Protein AF-A0A1G9YXM6-F1 (afdb_monomer_lite)

Radius of gyration: 23.38 Å; chains: 1; bounding box: 56×48×52 Å

Secondary structure (DSSP, 8-state):
--HHHHHHHHHHHHHHHHHHHHHTT-SS-HHHHHHHHHHHHHHHHHHHHHHHHHHHHHT-SS----HHHHHHHHT--HHHHHHS--HHHHHHHHHHHTPPPSS--S-----S--TT--HHHHHHHHHHHHH---HHHHHHHHHHHTTTTS-------

Structure (mmCIF, N/CA/C/O backbone):
data_AF-A0A1G9YXM6-F1
#
_entry.id   AF-A0A1G9YXM6-F1
#
loop_
_atom_site.group_PDB
_atom_site.id
_atom_site.type_symbol
_atom_site.label_atom_id
_atom_site.label_alt_id
_atom_site.label_comp_id
_atom_site.label_asym_id
_atom_site.label_entity_id
_atom_site.label_seq_id
_atom_site.pdbx_PDB_ins_code
_atom_site.Cartn_x
_atom_site.Cartn_y
_atom_site.Cartn_z
_atom_site.occupancy
_atom_site.B_iso_or_equiv
_atom_site.auth_seq_id
_atom_site.auth_comp_id
_atom_site.auth_asym_id
_atom_site.auth_atom_id
_atom_site.pdbx_PDB_model_num
ATOM 1 N N . PHE A 1 1 ? 24.666 -5.997 8.235 1.00 55.09 1 PHE A N 1
ATOM 2 C CA . PHE A 1 1 ? 24.843 -5.030 7.138 1.00 55.09 1 PHE A CA 1
ATOM 3 C C . PHE A 1 1 ? 25.434 -5.629 5.854 1.00 55.09 1 PHE A C 1
ATOM 5 O O . PHE A 1 1 ? 25.320 -4.958 4.847 1.00 55.09 1 PHE A O 1
ATOM 12 N N . SER A 1 2 ? 25.992 -6.856 5.827 1.00 68.38 2 SER A N 1
ATOM 13 C CA . SER A 1 2 ? 26.600 -7.418 4.594 1.00 68.38 2 SER A CA 1
ATOM 14 C C . SER A 1 2 ? 25.589 -8.061 3.629 1.00 68.38 2 SER A C 1
ATOM 16 O O . SER A 1 2 ? 25.493 -7.661 2.484 1.00 68.38 2 SER A O 1
ATOM 18 N N . VAL A 1 3 ? 24.744 -8.979 4.109 1.00 71.56 3 VAL A N 1
ATOM 19 C CA . VAL A 1 3 ? 23.927 -9.848 3.231 1.00 71.56 3 VAL A CA 1
ATOM 20 C C . VAL A 1 3 ? 22.875 -9.096 2.403 1.00 71.56 3 VAL A C 1
ATOM 22 O O . VAL A 1 3 ? 22.605 -9.453 1.265 1.00 71.56 3 VAL A O 1
ATOM 25 N N . GLU A 1 4 ? 22.267 -8.053 2.963 1.00 70.88 4 GLU A N 1
ATOM 26 C CA . GLU A 1 4 ? 21.209 -7.284 2.289 1.00 70.88 4 GLU A CA 1
ATOM 27 C C . GLU A 1 4 ? 21.760 -6.414 1.151 1.00 70.88 4 GLU A C 1
ATOM 29 O O . GLU A 1 4 ? 21.106 -6.245 0.125 1.00 70.88 4 GLU A O 1
ATOM 34 N N . LEU A 1 5 ? 22.984 -5.904 1.324 1.00 71.88 5 LEU A N 1
ATOM 35 C CA . LEU A 1 5 ? 23.688 -5.147 0.298 1.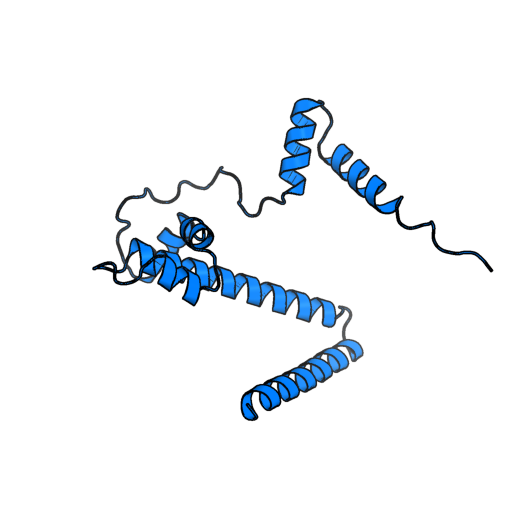00 71.88 5 LEU A CA 1
ATOM 36 C C . LEU A 1 5 ? 24.150 -6.075 -0.831 1.00 71.88 5 LEU A C 1
ATOM 38 O O . LEU A 1 5 ? 23.959 -5.742 -1.995 1.00 71.88 5 LEU A O 1
ATOM 42 N N . ASP A 1 6 ? 24.662 -7.257 -0.485 1.00 74.75 6 ASP A N 1
ATOM 43 C CA . ASP A 1 6 ? 25.098 -8.265 -1.457 1.00 74.75 6 ASP A CA 1
ATOM 44 C C . ASP A 1 6 ? 23.913 -8.751 -2.323 1.00 74.75 6 ASP A C 1
ATOM 46 O O . ASP A 1 6 ? 24.008 -8.794 -3.546 1.00 74.75 6 ASP A O 1
ATOM 50 N N . ILE A 1 7 ? 22.737 -8.993 -1.721 1.00 77.81 7 ILE A N 1
ATOM 51 C CA . ILE A 1 7 ? 21.510 -9.348 -2.462 1.00 77.81 7 ILE A CA 1
ATOM 52 C C . ILE A 1 7 ? 21.062 -8.218 -3.399 1.00 77.81 7 ILE A C 1
ATOM 54 O O . ILE A 1 7 ? 20.611 -8.488 -4.514 1.00 77.81 7 ILE A O 1
ATOM 58 N N . ALA A 1 8 ? 21.152 -6.963 -2.951 1.00 77.00 8 ALA A N 1
ATOM 59 C CA . ALA A 1 8 ? 20.760 -5.810 -3.756 1.00 77.00 8 ALA A CA 1
ATOM 60 C C . ALA A 1 8 ? 21.697 -5.605 -4.956 1.00 77.00 8 ALA A C 1
ATOM 62 O O . ALA A 1 8 ? 21.222 -5.319 -6.054 1.00 77.00 8 ALA A O 1
ATOM 63 N N . ILE A 1 9 ? 23.003 -5.806 -4.761 1.00 80.88 9 ILE A N 1
ATOM 64 C CA . ILE A 1 9 ? 24.007 -5.736 -5.828 1.00 80.88 9 ILE A CA 1
ATOM 65 C C . ILE A 1 9 ? 23.770 -6.856 -6.846 1.00 80.88 9 ILE A C 1
ATOM 67 O O . ILE A 1 9 ? 23.640 -6.574 -8.036 1.00 80.88 9 ILE A O 1
ATOM 71 N N . ASP A 1 10 ? 23.590 -8.097 -6.390 1.00 80.81 10 ASP A N 1
ATOM 72 C CA . ASP A 1 10 ? 23.317 -9.227 -7.284 1.00 80.81 10 ASP A CA 1
ATOM 73 C C . ASP A 1 10 ? 22.008 -9.042 -8.071 1.00 80.81 10 ASP A C 1
ATOM 75 O O . ASP A 1 10 ? 21.887 -9.450 -9.228 1.00 80.81 10 ASP A O 1
ATOM 79 N N . ALA A 1 11 ? 20.986 -8.450 -7.445 1.00 80.06 11 ALA A N 1
ATOM 80 C CA . ALA A 1 11 ? 19.733 -8.117 -8.116 1.00 80.06 11 ALA A CA 1
ATOM 81 C C . ALA A 1 11 ? 19.931 -7.042 -9.191 1.00 80.06 11 ALA A C 1
ATOM 83 O O . ALA A 1 11 ? 19.370 -7.164 -10.279 1.00 80.06 11 ALA A O 1
ATOM 84 N N . GLN A 1 12 ? 20.755 -6.031 -8.913 1.00 81.00 12 GLN A N 1
ATOM 85 C CA . GLN A 1 12 ? 21.074 -4.975 -9.867 1.00 81.00 12 GLN A CA 1
ATOM 86 C C . GLN A 1 12 ? 21.848 -5.514 -11.076 1.00 81.00 12 GLN A C 1
ATOM 88 O O . GLN A 1 12 ? 21.529 -5.160 -12.211 1.00 81.00 12 GLN A O 1
ATOM 93 N N . GLU A 1 13 ? 22.839 -6.380 -10.857 1.00 83.31 13 GLU A N 1
ATOM 94 C CA . GLU A 1 13 ? 23.615 -6.978 -11.948 1.00 83.31 13 GLU A CA 1
ATOM 95 C C . GLU A 1 13 ? 22.758 -7.896 -12.828 1.00 83.31 13 GLU A C 1
ATOM 97 O O . GLU A 1 13 ? 22.862 -7.828 -14.056 1.00 83.31 13 GLU A O 1
ATOM 102 N N . ARG A 1 14 ? 21.852 -8.686 -12.230 1.00 81.56 14 ARG A N 1
ATOM 103 C CA . ARG A 1 14 ? 20.880 -9.488 -12.995 1.00 81.56 14 ARG A CA 1
ATOM 104 C C . ARG A 1 14 ? 19.957 -8.617 -13.836 1.00 81.56 14 ARG A C 1
ATOM 106 O O . ARG A 1 14 ? 19.849 -8.855 -15.033 1.00 81.56 14 ARG A O 1
ATOM 113 N N . LEU A 1 15 ? 19.362 -7.585 -13.237 1.00 81.69 15 LEU A N 1
ATOM 114 C CA . LEU A 1 15 ? 18.461 -6.676 -13.944 1.00 81.69 15 LEU A CA 1
ATOM 115 C C . LEU A 1 15 ? 19.170 -5.985 -15.116 1.00 81.69 15 LEU A C 1
ATOM 117 O O . LEU A 1 15 ? 18.618 -5.888 -16.207 1.00 81.69 15 LEU A O 1
ATOM 121 N N . ARG A 1 16 ? 20.420 -5.545 -14.917 1.00 84.50 16 ARG A N 1
ATOM 122 C CA . ARG A 1 16 ? 21.239 -4.975 -15.994 1.00 84.50 16 ARG A CA 1
ATOM 123 C C . ARG A 1 16 ? 21.414 -5.971 -17.141 1.00 84.50 16 ARG A C 1
ATOM 125 O O . ARG A 1 16 ? 21.199 -5.596 -18.287 1.00 84.50 16 ARG A O 1
ATOM 132 N N . GLY A 1 17 ? 21.791 -7.214 -16.839 1.00 81.00 17 GLY A N 1
ATOM 133 C CA . GLY A 1 17 ? 21.978 -8.253 -17.856 1.00 81.00 17 GLY A CA 1
ATOM 134 C C . GLY A 1 17 ? 20.689 -8.596 -18.609 1.00 81.00 17 GLY A C 1
ATOM 135 O O . GLY A 1 17 ? 20.718 -8.755 -19.825 1.00 81.00 17 GLY A O 1
ATOM 136 N N . GLU A 1 18 ? 19.555 -8.661 -17.907 1.00 81.25 18 GLU A N 1
ATOM 137 C CA . GLU A 1 18 ? 18.231 -8.898 -18.499 1.00 81.25 18 GLU A CA 1
ATOM 138 C C . GLU A 1 18 ? 17.819 -7.764 -19.444 1.00 81.25 18 GLU A C 1
ATOM 140 O O . GLU A 1 18 ? 17.371 -8.028 -20.561 1.00 81.25 18 GLU A O 1
ATOM 145 N N . ILE A 1 19 ? 18.029 -6.508 -19.030 1.00 82.94 19 ILE A N 1
ATOM 146 C CA . ILE A 1 19 ? 17.765 -5.339 -19.874 1.00 82.94 19 ILE A CA 1
ATOM 147 C C . ILE A 1 19 ? 18.683 -5.368 -21.100 1.00 82.94 19 ILE A C 1
ATOM 149 O O . ILE A 1 19 ? 18.184 -5.273 -22.214 1.00 82.94 19 ILE A O 1
ATOM 153 N N . GLU A 1 20 ? 19.995 -5.553 -20.937 1.00 79.56 20 GLU A N 1
ATOM 154 C CA . GLU A 1 20 ? 20.943 -5.578 -22.064 1.00 79.56 20 GLU A CA 1
ATOM 155 C C . GLU A 1 20 ? 20.628 -6.685 -23.078 1.00 79.56 20 GLU A C 1
ATOM 157 O O . GLU A 1 20 ? 20.601 -6.425 -24.279 1.00 79.56 20 GLU A O 1
ATOM 162 N N . ALA A 1 21 ? 20.298 -7.892 -22.611 1.00 76.62 21 ALA A N 1
ATOM 163 C CA . ALA A 1 21 ? 19.908 -8.998 -23.483 1.00 76.62 21 ALA A CA 1
ATOM 164 C C . ALA A 1 21 ? 18.599 -8.720 -24.244 1.00 76.62 21 ALA A C 1
ATOM 166 O O . ALA A 1 21 ? 18.439 -9.139 -25.390 1.00 76.62 21 ALA A O 1
ATOM 167 N N . ALA A 1 22 ? 17.659 -7.997 -23.631 1.00 73.19 22 ALA A N 1
ATOM 168 C CA . ALA A 1 22 ? 16.409 -7.622 -24.279 1.00 73.19 22 ALA A CA 1
ATOM 169 C C . ALA A 1 22 ? 16.592 -6.523 -25.350 1.00 73.19 22 ALA A C 1
ATOM 171 O O . ALA A 1 22 ? 15.818 -6.491 -26.309 1.00 73.19 22 ALA A O 1
ATOM 172 N N . TRP A 1 23 ? 17.629 -5.676 -25.249 1.00 73.19 23 TRP A N 1
ATOM 173 C CA . TRP A 1 23 ? 17.979 -4.688 -26.291 1.00 73.19 23 TRP A CA 1
ATOM 174 C C . TRP A 1 23 ? 18.502 -5.352 -27.572 1.00 73.19 23 TRP A C 1
ATOM 176 O O . TRP A 1 23 ? 18.314 -4.810 -28.657 1.00 73.19 23 TRP A O 1
ATOM 186 N N . GLU A 1 24 ? 19.129 -6.528 -27.478 1.00 68.81 24 GLU A N 1
ATOM 187 C CA . GLU A 1 24 ? 19.693 -7.230 -28.640 1.00 68.81 24 GLU A CA 1
ATOM 188 C C . GLU A 1 24 ? 18.636 -7.939 -29.514 1.00 68.81 24 GLU A C 1
ATOM 190 O O . GLU A 1 24 ? 18.957 -8.371 -30.622 1.00 68.81 24 GLU A O 1
ATOM 195 N N . GLY A 1 25 ? 17.377 -8.049 -29.061 1.00 63.84 25 GLY A N 1
ATOM 196 C CA . GLY A 1 25 ? 16.364 -8.886 -29.724 1.00 63.84 25 GLY A CA 1
ATOM 197 C C . GLY A 1 25 ? 14.927 -8.355 -29.784 1.00 63.84 25 GLY A C 1
ATOM 198 O O . GLY A 1 25 ? 14.056 -9.100 -30.235 1.00 63.84 25 GLY A O 1
ATOM 199 N N . GLY A 1 26 ? 14.643 -7.126 -29.335 1.00 64.19 26 GLY A N 1
ATOM 200 C CA . GLY A 1 26 ? 13.272 -6.613 -29.180 1.00 64.19 26 GLY A CA 1
ATOM 201 C C . GLY A 1 26 ? 12.943 -5.337 -29.967 1.00 64.19 26 GLY A C 1
ATOM 202 O O . GLY A 1 26 ? 13.766 -4.438 -30.082 1.00 64.19 26 GLY A O 1
ATOM 203 N N . ASP A 1 27 ? 11.693 -5.236 -30.441 1.00 67.12 27 ASP A N 1
ATOM 204 C CA . ASP A 1 27 ? 11.095 -4.028 -31.056 1.00 67.12 27 ASP A CA 1
ATOM 205 C C . ASP A 1 27 ? 10.633 -2.985 -30.006 1.00 67.12 27 ASP A C 1
ATOM 207 O O . ASP A 1 27 ? 10.247 -1.866 -30.342 1.00 67.12 27 ASP A O 1
ATOM 211 N N . VAL A 1 28 ? 10.628 -3.358 -28.719 1.00 66.31 28 VAL A N 1
ATOM 212 C CA . VAL A 1 28 ? 10.151 -2.546 -27.584 1.00 66.31 28 VAL A CA 1
ATOM 213 C C . VAL A 1 28 ? 11.306 -2.291 -26.621 1.00 66.31 28 VAL A C 1
ATOM 215 O O . VAL A 1 28 ? 12.022 -3.227 -26.281 1.00 66.31 28 VAL A O 1
ATOM 218 N N . ASP A 1 29 ? 11.440 -1.050 -26.142 1.00 83.25 29 ASP A N 1
ATOM 219 C CA . ASP A 1 29 ? 12.447 -0.657 -25.150 1.00 83.25 29 ASP A CA 1
ATOM 220 C C . ASP A 1 29 ? 12.216 -1.392 -23.808 1.00 83.25 29 ASP A C 1
ATOM 222 O O . ASP A 1 29 ? 11.218 -1.143 -23.118 1.00 83.25 29 ASP A O 1
ATOM 226 N N . PRO A 1 30 ? 13.119 -2.295 -23.399 1.00 84.00 30 PRO A N 1
ATOM 227 C CA . PRO A 1 30 ? 12.932 -3.087 -22.192 1.00 84.00 30 PRO A CA 1
ATOM 228 C C . PRO A 1 30 ? 13.212 -2.307 -20.904 1.00 84.00 30 PRO A C 1
ATOM 230 O O . PRO A 1 30 ? 12.705 -2.709 -19.861 1.00 84.00 30 PRO A O 1
ATOM 233 N N . LEU A 1 31 ? 13.911 -1.163 -20.941 1.00 85.81 31 LEU A N 1
ATOM 234 C CA . LEU A 1 31 ? 13.983 -0.282 -19.768 1.00 85.81 31 LEU A CA 1
ATOM 235 C C . LEU A 1 31 ? 12.599 0.305 -19.467 1.00 85.81 31 LEU A C 1
ATOM 237 O O . LEU A 1 31 ? 12.183 0.361 -18.310 1.00 85.81 31 LEU A O 1
ATOM 241 N N . ILE A 1 32 ? 11.861 0.704 -20.505 1.00 87.94 32 ILE A N 1
ATOM 242 C CA . ILE A 1 32 ? 10.481 1.186 -20.358 1.00 87.94 32 ILE A CA 1
ATOM 243 C C . ILE A 1 32 ? 9.570 0.071 -19.825 1.00 87.94 32 ILE A C 1
ATOM 245 O O . ILE A 1 32 ? 8.748 0.326 -18.941 1.00 87.94 32 ILE A O 1
ATOM 249 N N . GLY A 1 33 ? 9.747 -1.164 -20.307 1.00 86.38 33 GLY A N 1
ATOM 250 C CA . GLY A 1 33 ? 9.059 -2.344 -19.774 1.00 86.38 33 GLY A CA 1
ATOM 251 C C . GLY A 1 33 ? 9.321 -2.559 -18.280 1.00 86.38 33 GLY A C 1
ATOM 252 O O . GLY A 1 33 ? 8.379 -2.688 -17.495 1.00 86.38 33 GLY A O 1
ATOM 253 N N . GLU A 1 34 ? 10.585 -2.504 -17.861 1.00 88.81 34 GLU A N 1
ATOM 254 C CA . GLU A 1 34 ? 10.971 -2.677 -16.458 1.00 88.81 34 GLU A CA 1
ATOM 255 C C . GLU A 1 34 ? 10.478 -1.541 -15.553 1.00 88.81 34 GLU A C 1
ATOM 257 O O . GLU A 1 34 ? 9.985 -1.788 -14.449 1.00 88.81 34 GLU A O 1
ATOM 262 N N . LEU A 1 35 ? 10.489 -0.293 -16.029 1.00 89.19 35 LEU A N 1
ATOM 263 C CA . LEU A 1 35 ? 9.882 0.827 -15.305 1.00 89.19 35 LEU A CA 1
ATOM 264 C C . LEU A 1 35 ? 8.368 0.640 -15.128 1.00 89.19 35 LEU A C 1
ATOM 266 O O . LEU A 1 35 ? 7.834 0.900 -14.045 1.00 89.19 35 LEU A O 1
ATOM 270 N N . ALA A 1 36 ? 7.668 0.156 -16.158 1.00 88.44 36 ALA A N 1
ATOM 271 C CA . ALA A 1 36 ? 6.241 -0.144 -16.068 1.00 88.44 36 ALA A CA 1
ATOM 272 C C . ALA A 1 36 ? 5.958 -1.274 -15.061 1.00 88.44 36 ALA A C 1
ATOM 274 O O . ALA A 1 36 ? 5.016 -1.166 -14.263 1.00 88.44 36 ALA A O 1
ATOM 275 N N . ASN A 1 37 ? 6.801 -2.311 -15.043 1.00 90.31 37 ASN A N 1
ATOM 276 C CA . ASN A 1 37 ? 6.745 -3.401 -14.069 1.00 90.31 37 ASN A CA 1
ATOM 277 C C . ASN A 1 37 ? 6.954 -2.886 -12.640 1.00 90.31 37 ASN A C 1
ATOM 279 O O . ASN A 1 37 ? 6.127 -3.151 -11.764 1.00 90.31 37 ASN A O 1
ATOM 283 N N . ALA A 1 38 ? 7.997 -2.090 -12.401 1.00 93.38 38 ALA A N 1
ATOM 284 C CA . ALA A 1 38 ? 8.264 -1.485 -11.098 1.00 93.38 38 ALA A CA 1
ATOM 285 C C . ALA A 1 38 ? 7.090 -0.605 -10.631 1.00 93.38 38 ALA A C 1
ATOM 287 O O . ALA A 1 38 ? 6.621 -0.725 -9.496 1.00 93.38 38 ALA A O 1
ATOM 288 N N . ALA A 1 39 ? 6.531 0.217 -11.523 1.00 94.06 39 ALA A N 1
ATOM 289 C CA . ALA A 1 39 ? 5.358 1.035 -11.222 1.00 94.06 39 ALA A CA 1
ATOM 290 C C . ALA A 1 39 ? 4.116 0.188 -10.889 1.00 94.06 39 ALA A C 1
ATOM 292 O O . ALA A 1 39 ? 3.300 0.573 -10.046 1.00 94.06 39 ALA A O 1
ATOM 293 N N . ALA A 1 40 ? 3.931 -0.966 -11.536 1.00 94.94 40 ALA A N 1
ATOM 294 C CA . ALA A 1 40 ? 2.861 -1.902 -11.198 1.00 94.94 40 ALA A CA 1
ATOM 295 C C . ALA A 1 40 ? 3.079 -2.546 -9.818 1.00 94.94 40 ALA A C 1
ATOM 297 O O . ALA A 1 40 ? 2.129 -2.650 -9.037 1.00 94.94 40 ALA A O 1
ATOM 298 N N . GLN A 1 41 ? 4.319 -2.912 -9.482 1.00 95.94 41 GLN A N 1
ATOM 299 C CA . GLN A 1 41 ? 4.672 -3.463 -8.170 1.00 95.94 41 GLN A CA 1
ATOM 300 C C . GLN A 1 41 ? 4.430 -2.452 -7.043 1.00 95.94 41 GLN A C 1
ATOM 302 O O . GLN A 1 41 ? 3.822 -2.807 -6.032 1.00 95.94 41 GLN A O 1
ATOM 307 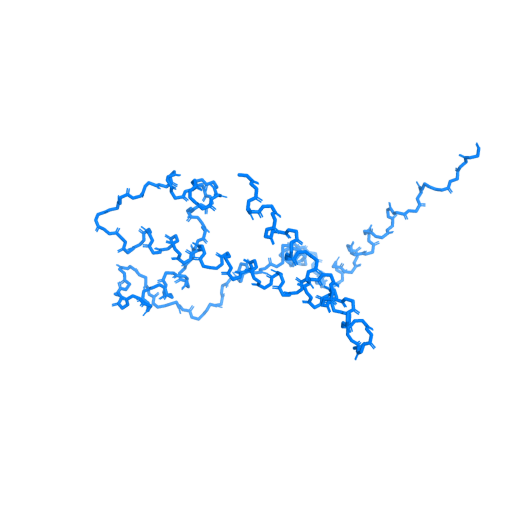N N . ILE A 1 42 ? 4.813 -1.185 -7.239 1.00 95.06 42 ILE A N 1
ATOM 308 C CA . ILE A 1 42 ? 4.544 -0.098 -6.284 1.00 95.06 42 ILE A CA 1
ATOM 309 C C . ILE A 1 42 ? 3.037 0.044 -6.055 1.00 95.06 42 ILE A C 1
ATOM 311 O O . ILE A 1 42 ? 2.577 -0.044 -4.916 1.00 95.06 42 ILE A O 1
ATOM 315 N N . ARG A 1 43 ? 2.242 0.160 -7.127 1.00 96.06 43 ARG A N 1
ATOM 316 C CA . ARG A 1 43 ? 0.775 0.270 -7.026 1.00 96.06 43 ARG A CA 1
ATOM 317 C C . ARG A 1 43 ? 0.148 -0.931 -6.313 1.00 96.06 43 ARG A C 1
ATOM 319 O O . ARG A 1 43 ? -0.762 -0.769 -5.498 1.00 96.06 43 ARG A O 1
ATOM 326 N N . ALA A 1 44 ? 0.634 -2.142 -6.584 1.00 94.75 44 ALA A N 1
ATOM 327 C CA . ALA A 1 44 ? 0.164 -3.353 -5.917 1.00 94.75 44 ALA A CA 1
ATOM 328 C C . ALA A 1 44 ? 0.514 -3.362 -4.418 1.00 94.75 44 ALA A C 1
ATOM 330 O O . ALA A 1 44 ? -0.331 -3.716 -3.588 1.00 94.75 44 ALA A O 1
ATOM 331 N N . ALA A 1 45 ? 1.730 -2.943 -4.060 1.00 95.62 45 ALA A N 1
ATOM 332 C CA . ALA A 1 45 ? 2.170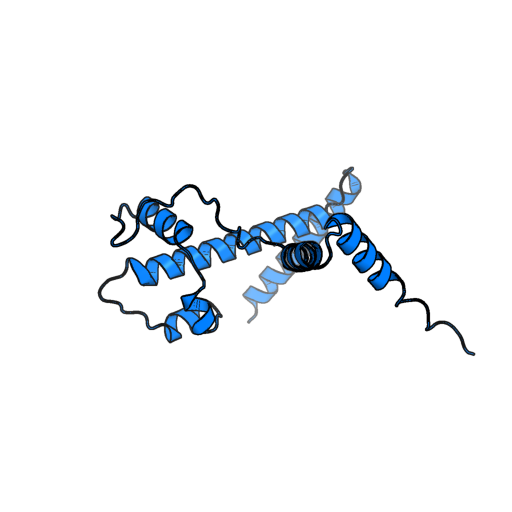 -2.819 -2.675 1.00 95.62 45 ALA A CA 1
ATOM 333 C C . ALA A 1 45 ? 1.352 -1.763 -1.915 1.00 95.62 45 ALA A C 1
ATOM 335 O O . ALA A 1 45 ? 0.891 -2.018 -0.799 1.00 95.62 45 ALA A O 1
ATOM 336 N N . GLU A 1 46 ? 1.084 -0.616 -2.537 1.00 95.44 46 GLU A N 1
ATOM 337 C CA . GLU A 1 46 ? 0.228 0.427 -1.974 1.00 95.44 46 GLU A CA 1
ATOM 338 C C . GLU A 1 46 ? -1.202 -0.064 -1.753 1.00 95.44 46 GLU A C 1
ATOM 340 O O . GLU A 1 46 ? -1.733 0.091 -0.650 1.00 95.44 46 GLU A O 1
ATOM 345 N N . LYS A 1 47 ? -1.806 -0.731 -2.748 1.00 95.88 47 LYS A N 1
ATOM 346 C CA . LYS A 1 47 ? -3.141 -1.334 -2.609 1.00 95.88 47 LYS A CA 1
ATOM 347 C C . LYS A 1 47 ? -3.172 -2.343 -1.463 1.00 95.88 47 LYS A C 1
ATOM 349 O O . LYS A 1 47 ? -4.088 -2.333 -0.643 1.00 95.88 47 LYS A O 1
ATOM 354 N N . ARG A 1 48 ? -2.147 -3.194 -1.347 1.00 96.56 48 ARG A N 1
ATOM 355 C CA . ARG A 1 48 ? -2.022 -4.137 -0.227 1.00 96.56 48 ARG A CA 1
ATOM 356 C C . ARG A 1 48 ? -1.961 -3.412 1.118 1.00 96.56 48 ARG A C 1
ATOM 358 O O . ARG A 1 48 ? -2.634 -3.838 2.054 1.00 96.56 48 ARG A O 1
ATOM 365 N N . ARG A 1 49 ? -1.196 -2.322 1.218 1.00 96.31 49 ARG A N 1
ATOM 366 C CA . ARG A 1 49 ? -1.106 -1.500 2.433 1.00 96.31 49 ARG A CA 1
ATOM 367 C C . ARG A 1 49 ? -2.469 -0.916 2.821 1.00 96.31 49 ARG A C 1
ATOM 369 O O . ARG A 1 49 ? -2.837 -1.021 3.989 1.00 96.31 49 ARG A O 1
ATOM 376 N N . ARG A 1 50 ? -3.242 -0.382 1.864 1.00 96.38 50 ARG A N 1
ATOM 377 C CA . ARG A 1 50 ? -4.610 0.128 2.107 1.00 96.38 50 ARG A CA 1
ATOM 378 C C . ARG A 1 50 ? -5.543 -0.951 2.658 1.00 96.38 50 ARG A C 1
ATOM 380 O O . ARG A 1 50 ? -6.181 -0.741 3.685 1.00 96.38 50 ARG A O 1
ATOM 387 N N . LEU A 1 51 ? -5.535 -2.143 2.057 1.00 96.31 51 LEU A N 1
ATOM 388 C CA . LEU A 1 51 ? -6.339 -3.280 2.525 1.00 96.31 51 LEU A CA 1
ATOM 389 C C . LEU A 1 51 ? -5.967 -3.723 3.950 1.00 96.31 51 LEU A C 1
ATOM 391 O O . LEU A 1 51 ? -6.843 -4.065 4.742 1.00 96.31 51 LEU A O 1
ATOM 395 N N . LEU A 1 52 ? -4.678 -3.705 4.304 1.00 96.00 52 LEU A N 1
ATOM 396 C CA . LEU A 1 52 ? -4.233 -4.018 5.667 1.00 96.00 52 LEU A CA 1
ATOM 397 C C . LEU A 1 52 ? -4.708 -2.970 6.682 1.00 96.00 52 LEU A C 1
ATOM 399 O O . LEU A 1 52 ? -5.118 -3.337 7.783 1.00 96.00 52 LEU A O 1
ATOM 403 N N . LEU A 1 53 ? -4.691 -1.685 6.314 1.00 95.25 53 LEU A N 1
ATOM 404 C CA . LEU A 1 53 ? -5.219 -0.613 7.160 1.00 95.25 53 LEU A CA 1
ATOM 405 C C . LEU A 1 53 ? -6.734 -0.745 7.358 1.00 95.25 53 LEU A C 1
ATOM 407 O O . LEU A 1 53 ? -7.188 -0.690 8.502 1.00 95.25 53 LEU A O 1
ATOM 411 N N . ALA A 1 54 ? -7.489 -1.004 6.285 1.00 94.25 54 ALA A N 1
ATOM 412 C CA . ALA A 1 54 ? -8.927 -1.261 6.352 1.00 94.25 54 ALA A CA 1
ATOM 413 C C . ALA A 1 54 ? -9.238 -2.453 7.272 1.00 94.25 54 ALA A C 1
ATOM 415 O O . ALA A 1 54 ? -10.074 -2.353 8.172 1.00 94.25 54 ALA A O 1
ATOM 416 N N . TYR A 1 55 ? -8.497 -3.558 7.125 1.00 94.06 55 TYR A N 1
ATOM 417 C CA . TYR A 1 55 ? -8.616 -4.721 8.005 1.00 94.06 55 TYR A CA 1
ATOM 418 C C . TYR A 1 55 ? -8.385 -4.365 9.476 1.00 94.06 55 TYR A C 1
ATOM 420 O O . TYR A 1 55 ? -9.254 -4.594 10.321 1.00 94.06 55 TYR A O 1
ATOM 428 N N . ALA A 1 56 ? -7.235 -3.755 9.775 1.00 93.00 56 ALA A N 1
ATOM 429 C CA . ALA A 1 56 ? -6.849 -3.394 11.134 1.00 93.00 56 ALA A CA 1
ATOM 430 C C . ALA A 1 56 ? -7.855 -2.443 11.798 1.00 93.00 56 ALA A C 1
ATOM 432 O O . ALA A 1 56 ? -8.035 -2.475 13.018 1.00 93.00 56 ALA A O 1
ATOM 433 N N . ARG A 1 57 ? -8.501 -1.577 11.011 1.00 90.94 57 ARG A N 1
ATOM 434 C CA . ARG A 1 57 ? -9.397 -0.546 11.528 1.00 90.94 57 ARG A CA 1
ATOM 435 C C . ARG A 1 57 ? -10.837 -0.999 11.694 1.00 90.94 57 ARG A C 1
ATOM 437 O O . ARG A 1 57 ? -11.432 -0.615 12.707 1.00 90.94 57 ARG A O 1
ATOM 444 N N . GLU A 1 58 ? -11.361 -1.774 10.751 1.00 90.44 58 GLU A N 1
ATOM 445 C CA . GLU A 1 58 ? -12.787 -2.111 10.681 1.00 90.44 58 GLU A CA 1
ATOM 446 C C . GLU A 1 58 ? -13.119 -3.507 11.222 1.00 90.44 58 GLU A C 1
ATOM 448 O O . GLU A 1 58 ? -14.236 -3.729 11.698 1.00 90.44 58 GLU A O 1
ATOM 453 N N . PHE A 1 59 ? -12.157 -4.438 11.198 1.00 89.81 59 PHE A N 1
ATOM 454 C CA . PHE A 1 59 ? -12.428 -5.859 11.447 1.00 89.81 59 PHE A CA 1
ATOM 455 C C . PHE A 1 59 ? -11.666 -6.467 12.635 1.00 89.81 59 PHE A C 1
ATOM 457 O O . PHE A 1 59 ? -11.991 -7.580 13.041 1.00 89.81 59 PHE A O 1
ATOM 464 N N . VAL A 1 60 ? -10.699 -5.762 13.234 1.00 88.62 60 VAL A N 1
ATOM 465 C CA . VAL A 1 60 ? -9.975 -6.243 14.427 1.00 88.62 60 VAL A CA 1
ATOM 466 C C . VAL A 1 60 ? -10.616 -5.710 15.712 1.00 88.62 60 VAL A C 1
ATOM 468 O O . VAL A 1 60 ? -10.630 -4.499 15.956 1.00 88.62 60 VAL A O 1
ATOM 471 N N . GLU A 1 61 ? -11.089 -6.621 16.570 1.00 80.94 61 GLU A N 1
ATOM 472 C CA . GLU A 1 61 ? -11.605 -6.314 17.910 1.00 80.94 61 GLU A CA 1
ATOM 473 C C . GLU A 1 61 ? -11.032 -7.229 19.004 1.00 80.94 61 GLU A C 1
ATOM 475 O O . GLU A 1 61 ? -10.853 -8.422 18.756 1.00 80.94 61 GLU A O 1
ATOM 480 N N . PRO A 1 62 ? -10.793 -6.698 20.226 1.00 81.69 62 PRO A N 1
ATOM 481 C CA . PRO A 1 62 ? -10.849 -5.278 20.615 1.00 81.69 62 PRO A CA 1
ATOM 482 C C . PRO A 1 62 ? -9.739 -4.475 19.921 1.00 81.69 62 PRO A C 1
ATOM 484 O O . PRO A 1 62 ? -8.679 -5.032 19.685 1.00 81.69 62 PRO A O 1
ATOM 487 N N . ARG A 1 63 ? -9.975 -3.196 19.574 1.00 79.94 63 ARG A N 1
ATOM 488 C CA . ARG A 1 63 ? -9.074 -2.362 18.740 1.00 79.94 63 ARG A CA 1
ATOM 489 C C . ARG A 1 63 ? -7.689 -2.193 19.401 1.00 79.94 63 ARG A C 1
ATOM 491 O O . ARG A 1 63 ? -7.531 -1.271 20.202 1.00 79.94 63 ARG A O 1
ATOM 498 N N . PRO A 1 64 ? -6.675 -3.013 19.067 1.00 85.31 64 PRO A N 1
ATOM 499 C CA . PRO A 1 64 ? -5.419 -3.048 19.813 1.00 85.31 64 PRO A CA 1
ATOM 500 C C . PRO A 1 64 ? -4.392 -2.069 19.231 1.00 85.31 64 PRO A C 1
ATOM 502 O O . PRO A 1 64 ? -3.411 -1.718 19.879 1.00 85.31 64 PRO A O 1
ATOM 505 N N . TYR A 1 65 ? -4.627 -1.610 18.000 1.00 88.88 65 TYR A N 1
ATOM 506 C CA . TYR A 1 65 ? -3.725 -0.761 17.244 1.00 88.88 65 TYR A CA 1
ATOM 507 C C . TYR A 1 65 ? -4.205 0.688 17.280 1.00 88.88 65 TYR A C 1
ATOM 509 O O . TYR A 1 65 ? -5.300 1.025 16.812 1.00 88.88 65 TYR A O 1
ATOM 517 N N . THR A 1 66 ? -3.364 1.561 17.830 1.00 90.81 66 THR A N 1
ATOM 518 C CA . THR A 1 66 ? -3.590 3.008 17.770 1.00 90.81 66 THR A CA 1
ATOM 519 C C . THR A 1 66 ? -3.318 3.527 16.356 1.00 90.81 66 THR A C 1
ATOM 521 O O . THR A 1 66 ? -2.594 2.899 15.581 1.00 90.81 66 THR A O 1
ATOM 524 N N . LEU A 1 67 ? -3.870 4.696 16.006 1.00 90.12 67 LEU A N 1
ATOM 525 C CA . LEU A 1 67 ? -3.560 5.324 14.715 1.00 90.12 67 LEU A CA 1
ATOM 526 C C . LEU A 1 67 ? -2.069 5.654 14.576 1.00 90.12 67 LEU A C 1
ATOM 528 O O . LEU A 1 67 ? -1.543 5.563 13.476 1.00 90.12 67 LEU A O 1
ATOM 532 N N . ASP A 1 68 ? -1.393 5.991 15.675 1.00 93.62 68 ASP A N 1
ATOM 533 C CA . ASP A 1 68 ? 0.047 6.264 15.690 1.00 93.62 68 ASP A CA 1
ATOM 534 C C . ASP A 1 68 ? 0.865 5.002 15.379 1.00 93.62 68 ASP A C 1
ATOM 536 O O . ASP A 1 68 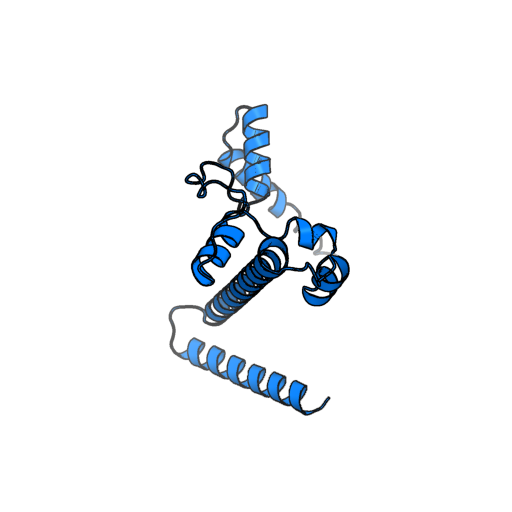? 1.769 5.027 14.547 1.00 93.62 68 ASP A O 1
ATOM 540 N N . THR A 1 69 ? 0.486 3.863 15.969 1.00 95.56 69 THR A N 1
ATOM 541 C CA . THR A 1 69 ? 1.109 2.564 15.677 1.00 95.56 69 THR A CA 1
ATOM 542 C C . THR A 1 69 ? 0.946 2.188 14.206 1.00 95.56 69 THR A C 1
ATOM 544 O O . THR A 1 69 ? 1.910 1.776 13.564 1.00 95.56 69 THR A O 1
ATOM 547 N N . LEU A 1 70 ? -0.261 2.361 13.658 1.00 94.62 70 LEU A N 1
ATOM 548 C CA . LEU A 1 70 ? -0.535 2.083 12.247 1.00 94.62 70 LEU A CA 1
ATOM 549 C C . LEU A 1 70 ? 0.217 3.045 11.321 1.00 94.62 70 LEU A C 1
ATOM 551 O O . LEU A 1 70 ? 0.760 2.610 10.313 1.00 94.62 70 LEU A O 1
ATOM 555 N N . ALA A 1 71 ? 0.292 4.327 11.676 1.00 94.25 71 ALA A N 1
ATOM 556 C CA . ALA A 1 71 ? 1.012 5.345 10.918 1.00 94.25 71 ALA A CA 1
ATOM 557 C C . 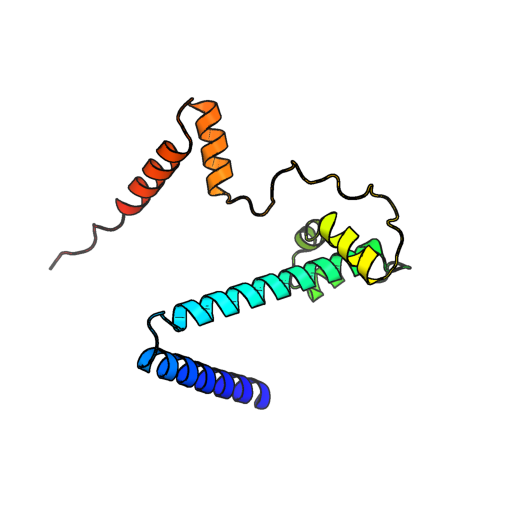ALA A 1 71 ? 2.506 5.020 10.828 1.00 94.25 71 ALA A C 1
ATOM 559 O O . ALA A 1 71 ? 3.062 4.982 9.731 1.00 94.25 71 ALA A O 1
ATOM 560 N N . LYS A 1 72 ? 3.128 4.678 11.963 1.00 95.06 72 LYS A N 1
ATOM 561 C CA . LYS A 1 72 ? 4.529 4.241 12.022 1.00 95.06 72 LYS A CA 1
ATOM 562 C C . LYS A 1 72 ? 4.774 2.982 11.192 1.00 95.06 72 LYS A C 1
ATOM 564 O O . LYS A 1 72 ? 5.718 2.953 10.414 1.00 95.06 72 LYS A O 1
ATOM 569 N N . ALA A 1 73 ? 3.915 1.969 11.316 1.00 95.62 73 ALA A N 1
ATOM 570 C CA . ALA A 1 73 ? 4.066 0.715 10.577 1.00 95.62 73 ALA A CA 1
ATOM 571 C C . ALA A 1 73 ? 3.848 0.875 9.061 1.00 95.62 73 ALA A C 1
ATOM 573 O O . ALA A 1 73 ? 4.469 0.174 8.269 1.00 95.62 73 ALA A O 1
ATOM 574 N N . ALA A 1 74 ? 2.966 1.789 8.653 1.00 93.19 74 ALA A N 1
ATOM 575 C CA . ALA A 1 74 ? 2.647 2.048 7.252 1.00 93.19 74 ALA A CA 1
ATOM 576 C C . ALA A 1 74 ? 3.556 3.104 6.598 1.00 93.19 74 ALA A C 1
ATOM 578 O O . ALA A 1 74 ? 3.367 3.392 5.412 1.00 93.19 74 ALA A O 1
ATOM 579 N N . SER A 1 75 ? 4.491 3.701 7.350 1.00 94.31 75 SER A N 1
ATOM 580 C CA . SER A 1 75 ? 5.274 4.879 6.945 1.00 94.31 75 SER A CA 1
ATOM 581 C C . SER A 1 75 ? 4.382 6.021 6.437 1.00 94.31 75 SER A C 1
ATOM 583 O O . SER A 1 75 ? 4.618 6.605 5.382 1.00 94.31 75 SER A O 1
ATOM 585 N N . MET A 1 76 ? 3.302 6.306 7.168 1.00 91.75 76 MET A N 1
ATOM 586 C CA . MET A 1 76 ? 2.324 7.352 6.857 1.00 91.75 76 MET A CA 1
ATOM 587 C C . MET A 1 76 ? 2.207 8.344 8.008 1.00 91.75 76 MET A C 1
ATOM 589 O O . MET A 1 76 ? 2.564 8.052 9.146 1.00 91.75 76 MET A O 1
ATOM 593 N N . SER A 1 77 ? 1.629 9.511 7.733 1.00 93.00 77 SER A N 1
ATOM 594 C CA . SER A 1 77 ? 1.130 10.375 8.799 1.00 93.00 77 SER A CA 1
ATOM 595 C C . SER A 1 77 ? -0.154 9.797 9.406 1.00 93.00 77 SER A C 1
ATOM 597 O O . SER A 1 77 ? -0.901 9.066 8.752 1.00 93.00 77 SER A O 1
ATOM 599 N N . VAL A 1 78 ? -0.461 10.175 10.649 1.00 89.19 78 VAL A N 1
ATOM 600 C CA . VAL A 1 78 ? -1.724 9.808 11.320 1.00 89.19 78 VAL A CA 1
ATOM 601 C C . VAL A 1 78 ? -2.944 10.266 10.514 1.00 89.19 78 VAL A C 1
ATOM 603 O O . VAL A 1 78 ? -3.938 9.545 10.437 1.00 89.19 78 VAL A O 1
ATOM 606 N N . SER A 1 79 ? -2.859 11.449 9.895 1.00 89.25 79 SER A N 1
ATOM 607 C CA . SER A 1 79 ? -3.895 11.949 8.985 1.00 89.25 79 SER A CA 1
ATOM 608 C C . SER A 1 79 ? -4.029 11.041 7.761 1.00 89.25 79 SER A C 1
ATOM 610 O O . SER A 1 79 ? -5.128 10.595 7.449 1.00 89.25 79 SER A O 1
ATOM 612 N N . GLY A 1 80 ? -2.900 10.666 7.152 1.00 90.69 80 GLY A N 1
ATOM 613 C CA . GLY A 1 80 ? -2.867 9.767 6.005 1.00 90.69 80 GLY A CA 1
ATOM 614 C C . GLY A 1 80 ? -3.517 8.417 6.293 1.00 90.69 80 GLY A C 1
ATOM 615 O O . GLY A 1 80 ? -4.289 7.948 5.474 1.00 90.69 80 GLY A O 1
ATOM 616 N N . VAL A 1 81 ? -3.296 7.822 7.470 1.00 92.50 81 VAL A N 1
ATOM 617 C CA . VAL A 1 81 ? -3.942 6.549 7.853 1.00 92.50 81 VAL A CA 1
ATOM 618 C C . VAL A 1 81 ? -5.469 6.645 7.857 1.00 92.50 81 VAL A C 1
ATOM 620 O O . VAL A 1 81 ? -6.138 5.673 7.517 1.00 92.50 81 VAL A O 1
ATOM 623 N N . ARG A 1 82 ? -6.034 7.795 8.246 1.00 88.12 82 ARG A N 1
ATOM 624 C CA . ARG A 1 82 ? -7.493 7.979 8.323 1.00 88.12 82 ARG A CA 1
ATOM 625 C C . ARG A 1 82 ? -8.161 8.037 6.955 1.00 88.12 82 ARG A C 1
ATOM 627 O O . ARG A 1 82 ? -9.321 7.665 6.857 1.00 88.12 82 ARG A O 1
ATOM 634 N N . THR A 1 83 ? -7.449 8.520 5.945 1.00 91.31 83 THR A N 1
ATOM 635 C CA . THR A 1 83 ? -7.962 8.695 4.579 1.00 91.31 83 THR A CA 1
ATOM 636 C C . THR A 1 83 ? -7.337 7.705 3.601 1.00 91.31 83 THR A C 1
ATOM 638 O O . THR A 1 83 ? -7.506 7.845 2.398 1.00 91.31 83 THR A O 1
ATOM 641 N N . ALA A 1 84 ? -6.560 6.740 4.102 1.00 92.75 84 ALA A N 1
ATOM 642 C CA . ALA A 1 84 ? -5.775 5.838 3.274 1.00 92.75 84 ALA A CA 1
ATOM 643 C C . ALA A 1 84 ? -6.621 4.811 2.534 1.00 92.75 84 ALA A C 1
ATOM 645 O O . ALA A 1 84 ? -6.086 4.219 1.617 1.00 92.75 84 ALA A O 1
ATOM 646 N N . TYR A 1 85 ? -7.845 4.524 2.964 1.00 93.25 85 TYR A N 1
ATOM 647 C CA . TYR A 1 85 ? -8.687 3.491 2.374 1.00 93.25 85 TYR A CA 1
ATOM 648 C C . TYR A 1 85 ? -10.136 3.965 2.323 1.00 93.25 85 TYR A C 1
ATOM 650 O O . TYR A 1 85 ? -10.553 4.781 3.151 1.00 93.25 85 TYR A O 1
ATOM 658 N N . ASP A 1 86 ? -10.887 3.427 1.373 1.00 92.44 86 ASP A N 1
ATOM 659 C CA . ASP A 1 86 ? -12.288 3.746 1.142 1.00 92.44 86 ASP A CA 1
ATOM 660 C C . ASP A 1 86 ? -13.198 2.511 1.262 1.00 92.44 86 ASP A C 1
ATOM 662 O O . ASP A 1 86 ? -12.827 1.460 1.799 1.00 92.44 86 ASP A O 1
ATOM 666 N N . ASP A 1 87 ? -14.435 2.664 0.799 1.00 90.81 87 ASP A N 1
ATOM 667 C CA . ASP A 1 87 ? -15.473 1.643 0.877 1.00 90.81 87 ASP A CA 1
ATOM 668 C C . ASP A 1 87 ? -15.190 0.433 -0.008 1.00 90.81 87 ASP A C 1
ATOM 670 O O . ASP A 1 87 ? -15.563 -0.685 0.363 1.00 90.81 87 ASP A O 1
ATOM 674 N N . GLU A 1 88 ? -14.487 0.622 -1.127 1.00 92.19 88 GLU A N 1
ATOM 675 C CA . GLU A 1 88 ? -14.060 -0.474 -1.989 1.00 92.19 88 GLU A CA 1
ATOM 676 C C . GLU A 1 88 ? -13.080 -1.366 -1.225 1.00 92.19 88 GLU A C 1
ATOM 678 O O . GLU A 1 88 ? -13.247 -2.588 -1.171 1.00 92.19 88 GLU A O 1
ATOM 683 N N . GLU A 1 89 ? -12.086 -0.779 -0.557 1.00 94.75 89 GLU A N 1
ATOM 684 C CA . GLU A 1 89 ? -11.125 -1.560 0.218 1.00 94.75 89 GLU A CA 1
ATOM 685 C C . GLU A 1 89 ? -11.763 -2.266 1.418 1.00 94.75 89 GLU A C 1
ATOM 687 O O . GLU A 1 89 ? -11.444 -3.432 1.678 1.00 94.75 89 GLU A O 1
ATOM 692 N N . ILE A 1 90 ? -12.701 -1.618 2.116 1.00 93.06 90 ILE A N 1
ATOM 693 C CA . ILE A 1 90 ? -13.457 -2.249 3.209 1.00 93.06 90 ILE A CA 1
ATOM 694 C C . ILE A 1 90 ? -14.263 -3.443 2.678 1.00 93.06 90 ILE A C 1
ATOM 696 O O . ILE A 1 90 ? -14.237 -4.519 3.285 1.00 93.06 90 ILE A O 1
ATOM 700 N N . TYR A 1 91 ? -14.936 -3.287 1.534 1.00 93.12 91 TYR A N 1
ATOM 701 C CA . TYR A 1 91 ? -15.694 -4.356 0.882 1.00 93.12 91 TYR A CA 1
ATOM 702 C C . TYR A 1 91 ? -14.792 -5.522 0.461 1.00 93.12 91 TYR A C 1
ATOM 704 O O . TYR A 1 91 ? -15.084 -6.684 0.761 1.00 93.12 91 TYR A O 1
ATOM 712 N N . VAL A 1 92 ? -13.657 -5.233 -0.184 1.00 93.69 92 VAL A N 1
ATOM 713 C CA . VAL A 1 92 ? -12.688 -6.253 -0.607 1.00 93.69 92 VAL A CA 1
ATOM 714 C C . VAL A 1 92 ? -12.178 -7.046 0.595 1.00 93.69 92 VAL A C 1
ATOM 716 O O . VAL A 1 92 ? -12.086 -8.275 0.521 1.00 93.69 92 VAL A O 1
ATOM 719 N N . VAL A 1 93 ? -11.869 -6.379 1.710 1.00 94.50 93 VAL A N 1
ATOM 720 C CA . VAL A 1 93 ? -11.455 -7.058 2.945 1.00 94.50 93 VAL A CA 1
ATOM 721 C C . VAL A 1 93 ? -12.584 -7.923 3.496 1.00 94.50 93 VAL A C 1
ATOM 723 O O . VAL A 1 93 ? -12.346 -9.102 3.755 1.00 94.50 93 VAL A O 1
ATOM 726 N N . ALA A 1 94 ? -13.804 -7.389 3.615 1.00 92.94 94 ALA A N 1
ATOM 727 C CA . ALA A 1 94 ? -14.965 -8.126 4.115 1.00 92.94 94 ALA A CA 1
ATOM 728 C C . ALA A 1 94 ? -15.197 -9.424 3.332 1.00 92.94 94 ALA A C 1
ATOM 730 O O . ALA A 1 94 ? -15.322 -10.497 3.927 1.00 92.94 94 ALA A O 1
ATOM 731 N N . LYS A 1 95 ? -15.156 -9.341 1.995 1.00 92.69 95 LYS A N 1
ATOM 732 C CA . LYS A 1 95 ? -15.296 -10.493 1.098 1.00 92.69 95 LYS A CA 1
ATOM 733 C C . LYS A 1 95 ? -14.182 -11.521 1.301 1.00 92.69 95 LYS A C 1
ATOM 735 O O . LYS A 1 95 ? -14.455 -12.716 1.301 1.00 92.69 95 LYS A O 1
ATOM 740 N N . ARG A 1 96 ? -12.934 -11.075 1.491 1.00 93.38 96 ARG A N 1
ATOM 741 C CA . ARG A 1 96 ? -11.776 -11.965 1.697 1.00 93.38 96 ARG A CA 1
ATOM 742 C C . ARG A 1 96 ? -11.821 -12.713 3.025 1.00 93.38 96 ARG A C 1
ATOM 744 O O . ARG A 1 96 ? -11.382 -13.856 3.071 1.00 93.38 96 ARG A O 1
ATOM 751 N N . ILE A 1 97 ? -12.323 -12.083 4.086 1.00 91.81 97 ILE A N 1
ATOM 752 C CA . ILE A 1 97 ? -12.367 -12.686 5.428 1.00 91.81 97 ILE A CA 1
ATOM 753 C C . ILE A 1 97 ? -13.728 -13.316 5.768 1.00 91.81 97 ILE A C 1
ATOM 755 O O . ILE A 1 97 ? -13.889 -13.866 6.853 1.00 91.81 97 ILE A O 1
ATOM 759 N N . GLY A 1 98 ? -14.717 -13.221 4.872 1.00 87.88 98 GLY A N 1
ATOM 760 C CA . GLY A 1 98 ? -16.074 -13.729 5.098 1.00 87.88 98 GLY A CA 1
ATOM 761 C C . GLY A 1 98 ? -16.872 -12.944 6.148 1.00 87.88 98 GLY A C 1
ATOM 762 O O . GLY A 1 98 ? -17.789 -13.492 6.759 1.00 87.88 98 GLY A O 1
ATOM 763 N N . ALA A 1 99 ? -16.528 -11.676 6.390 1.00 82.81 99 ALA A N 1
ATOM 764 C CA . ALA A 1 99 ? -17.208 -10.840 7.375 1.00 82.81 99 ALA A CA 1
ATOM 765 C C . ALA A 1 99 ? -18.409 -10.105 6.770 1.00 82.81 99 ALA A C 1
ATOM 767 O O . ALA A 1 99 ? -18.398 -9.691 5.612 1.00 82.81 99 ALA A O 1
ATOM 768 N N . LYS A 1 100 ? -19.438 -9.875 7.593 1.00 76.12 100 LYS A N 1
ATOM 769 C CA . LYS A 1 100 ? -20.529 -8.957 7.250 1.00 76.12 100 LYS A CA 1
ATOM 770 C C . LYS A 1 100 ? -20.063 -7.518 7.456 1.00 76.12 100 LYS A C 1
ATOM 772 O O . LYS A 1 100 ? -19.488 -7.198 8.498 1.00 76.12 100 LYS A O 1
ATOM 777 N N . LEU A 1 101 ? -20.344 -6.649 6.487 1.00 71.88 101 LEU A N 1
ATOM 778 C CA . LEU A 1 101 ? -20.115 -5.214 6.631 1.00 71.88 101 LEU A CA 1
ATOM 779 C C . LEU A 1 101 ? -20.955 -4.681 7.796 1.00 71.88 101 LEU A C 1
ATOM 781 O O . LEU A 1 101 ? -22.162 -4.896 7.862 1.00 71.88 101 LEU A O 1
ATOM 785 N N . ARG A 1 102 ? -20.304 -4.005 8.746 1.00 62.06 102 ARG A N 1
ATOM 786 C CA . ARG A 1 102 ? -20.943 -3.552 9.991 1.00 62.06 102 ARG A CA 1
ATOM 787 C C . ARG A 1 102 ? -21.784 -2.283 9.850 1.00 62.06 102 ARG A C 1
ATOM 789 O O . ARG A 1 102 ? -22.520 -1.965 10.780 1.00 62.06 102 ARG A O 1
ATOM 796 N N . ARG A 1 103 ? -21.649 -1.525 8.754 1.00 55.94 103 ARG A N 1
ATOM 797 C CA . ARG A 1 103 ? -22.294 -0.203 8.640 1.00 55.94 103 ARG A CA 1
ATOM 798 C C . ARG A 1 103 ? -22.626 0.289 7.224 1.00 55.94 103 ARG A C 1
ATOM 800 O O . ARG A 1 103 ? -23.359 1.263 7.127 1.00 55.94 103 ARG A O 1
ATOM 807 N N . ARG A 1 104 ? -22.120 -0.308 6.144 1.00 47.38 104 ARG A N 1
ATOM 808 C CA . ARG A 1 104 ? -22.159 0.336 4.822 1.00 47.38 104 ARG A CA 1
ATOM 809 C C . ARG A 1 104 ? -22.890 -0.507 3.793 1.00 47.38 104 ARG A C 1
ATOM 811 O O . ARG A 1 104 ? -22.603 -1.699 3.692 1.00 47.38 104 ARG A O 1
ATOM 818 N N . GLU A 1 105 ? -23.841 0.123 3.103 1.00 46.56 105 GLU A N 1
ATOM 819 C CA . GLU A 1 105 ? -24.462 -0.412 1.893 1.00 46.56 105 GLU A CA 1
ATOM 820 C C . GLU A 1 105 ? -23.367 -0.884 0.934 1.00 46.56 105 GLU A C 1
ATOM 822 O O . GLU A 1 105 ? -22.285 -0.297 0.859 1.00 46.56 105 GLU A O 1
ATOM 827 N N . GLU A 1 106 ? -23.650 -1.998 0.264 1.00 49.72 106 GLU A N 1
ATOM 828 C CA . GLU A 1 106 ? -22.885 -2.501 -0.873 1.00 49.72 106 GLU A CA 1
ATOM 829 C C . GLU A 1 106 ? -22.533 -1.312 -1.780 1.00 49.72 106 GLU A C 1
ATOM 831 O O . GLU A 1 106 ? -23.427 -0.496 -2.020 1.00 49.72 106 GLU A O 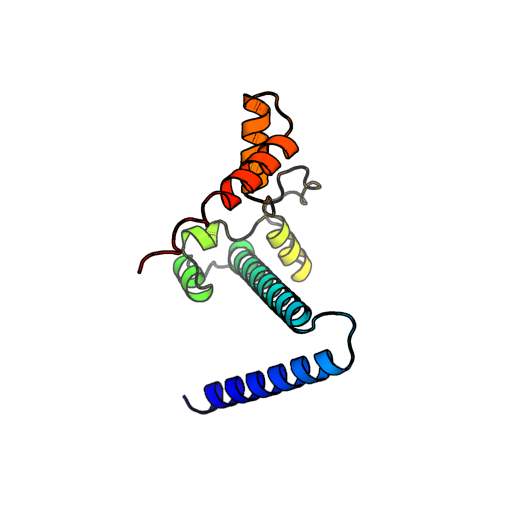1
ATOM 836 N N . PRO A 1 107 ? -21.266 -1.134 -2.203 1.00 49.19 107 PRO A N 1
ATOM 837 C CA . PRO A 1 107 ? -20.871 0.076 -2.911 1.00 49.19 107 PRO A CA 1
ATOM 838 C C . PRO A 1 107 ? -21.797 0.256 -4.113 1.00 49.19 107 PRO A C 1
ATOM 840 O O . PRO A 1 107 ? -21.806 -0.570 -5.028 1.00 49.19 107 PRO A O 1
ATOM 843 N N . ALA A 1 108 ? -22.623 1.307 -4.075 1.00 52.22 108 ALA A N 1
ATOM 844 C CA . ALA A 1 108 ? -23.385 1.730 -5.234 1.00 52.22 108 ALA A CA 1
ATOM 845 C C . ALA A 1 108 ? -22.368 1.922 -6.357 1.00 52.22 108 ALA A C 1
ATOM 847 O O . ALA A 1 108 ? -21.342 2.564 -6.125 1.00 52.22 108 ALA A O 1
ATOM 848 N N . ALA A 1 109 ? -22.619 1.307 -7.518 1.00 54.94 109 ALA A N 1
ATOM 849 C CA . ALA A 1 109 ? -21.798 1.473 -8.711 1.00 54.94 109 ALA A CA 1
ATOM 850 C C . ALA A 1 109 ? -21.389 2.950 -8.817 1.00 54.94 109 ALA A C 1
ATOM 852 O O . ALA A 1 109 ? -22.245 3.833 -8.870 1.00 54.94 109 ALA A O 1
ATOM 853 N N . SER A 1 110 ? -20.093 3.209 -8.668 1.00 47.59 110 SER A N 1
ATOM 854 C CA . SER A 1 110 ? -19.554 4.531 -8.387 1.00 47.59 110 SER A CA 1
ATOM 855 C C . SER A 1 110 ? -19.709 5.448 -9.601 1.00 47.59 110 SER A C 1
ATOM 857 O O . SER A 1 110 ? -18.871 5.426 -10.492 1.00 47.59 110 SER A O 1
ATOM 859 N N . ASP A 1 111 ? -20.745 6.287 -9.597 1.00 48.00 111 ASP A N 1
ATOM 860 C CA . ASP A 1 111 ? -20.841 7.530 -10.388 1.00 48.00 111 ASP A CA 1
ATOM 861 C C . ASP A 1 111 ? -20.278 8.733 -9.583 1.00 48.00 111 ASP A C 1
ATOM 863 O O . ASP A 1 111 ? -20.760 9.863 -9.657 1.00 48.00 111 ASP A O 1
ATOM 867 N N . GLY A 1 112 ? -19.264 8.490 -8.743 1.00 41.09 112 GLY A N 1
ATOM 868 C CA . GLY A 1 112 ? -18.587 9.487 -7.902 1.00 41.09 112 GLY A CA 1
ATOM 869 C C . GLY A 1 112 ? -17.077 9.460 -8.143 1.00 41.09 112 GLY A C 1
ATOM 870 O O . GLY A 1 112 ? -16.558 8.396 -8.474 1.00 41.09 112 GLY A O 1
ATOM 871 N N . PRO A 1 113 ? -16.384 10.609 -8.026 1.00 41.19 113 PRO A N 1
ATOM 872 C CA . PRO A 1 113 ? -15.162 10.890 -8.767 1.00 41.19 113 PRO A CA 1
ATOM 873 C C . PRO A 1 113 ? -14.068 9.895 -8.406 1.00 41.19 113 PRO A C 1
ATOM 875 O O . PRO A 1 113 ? -13.696 9.763 -7.239 1.00 41.19 113 PRO A O 1
ATOM 878 N N . ASP A 1 114 ? -13.555 9.217 -9.431 1.00 48.22 114 ASP A N 1
ATOM 879 C CA . ASP A 1 114 ? -12.348 8.413 -9.355 1.00 48.22 114 ASP A CA 1
ATOM 880 C C . ASP A 1 114 ? -11.282 9.220 -8.610 1.00 48.22 114 ASP A C 1
ATOM 882 O O . ASP A 1 114 ? -10.809 10.232 -9.109 1.00 48.22 114 ASP A O 1
ATOM 886 N N . PHE A 1 115 ? -10.819 8.788 -7.440 1.00 45.34 115 PHE A N 1
ATOM 887 C CA . PHE A 1 115 ? -9.631 9.395 -6.815 1.00 45.34 115 PHE A CA 1
ATOM 888 C C . PHE A 1 115 ? -8.329 9.034 -7.567 1.00 45.34 115 PHE A C 1
ATOM 890 O O . PHE A 1 115 ? -7.228 9.352 -7.122 1.00 45.34 115 PHE A O 1
ATOM 897 N N . LEU A 1 116 ? -8.467 8.402 -8.741 1.00 49.91 116 LEU A N 1
ATOM 898 C CA . LEU A 1 116 ? -7.491 8.382 -9.830 1.00 49.91 116 LEU A CA 1
ATOM 899 C C . LEU A 1 116 ? -7.542 9.656 -10.699 1.00 49.91 116 LEU A C 1
ATOM 901 O O . LEU A 1 116 ? -6.815 9.731 -11.690 1.00 49.91 116 LEU A O 1
ATOM 905 N N . SER A 1 117 ? -8.385 10.639 -10.356 1.00 50.75 117 SER A N 1
ATOM 906 C CA . SER A 1 117 ? -8.506 11.907 -11.073 1.00 50.75 117 SER A CA 1
ATOM 907 C C . SER A 1 117 ? -7.144 12.571 -11.150 1.00 50.75 117 SER A C 1
ATOM 909 O O . SER A 1 117 ? -6.501 12.884 -10.146 1.00 50.75 117 SER A O 1
ATOM 911 N N . ASN A 1 118 ? -6.691 12.749 -12.387 1.00 54.81 118 ASN A N 1
ATOM 912 C CA . ASN A 1 118 ? -5.542 13.570 -12.689 1.00 54.81 118 ASN A CA 1
ATOM 913 C C . ASN A 1 118 ? -5.834 14.970 -12.116 1.00 54.81 118 ASN A C 1
ATOM 915 O O . ASN A 1 118 ? -6.776 15.604 -12.590 1.00 54.81 118 ASN A O 1
ATOM 919 N N . PRO A 1 119 ? -5.063 15.488 -11.143 1.00 54.03 119 PRO A N 1
ATOM 920 C CA . PRO A 1 119 ? -5.336 16.798 -10.548 1.00 54.03 119 PRO A CA 1
ATOM 921 C C . PRO A 1 119 ? -5.324 17.930 -11.590 1.00 54.03 119 PRO A C 1
ATOM 923 O O . PRO A 1 119 ? -5.903 18.991 -11.364 1.00 54.03 119 PRO A O 1
ATOM 926 N N . ALA A 1 120 ? -4.702 17.705 -12.755 1.00 54.88 120 ALA A N 1
ATOM 927 C CA . ALA A 1 120 ? -4.792 18.609 -13.894 1.00 54.88 120 ALA A CA 1
ATOM 928 C C . ALA A 1 120 ? -6.186 18.606 -14.556 1.00 54.88 120 ALA A C 1
ATOM 930 O O . ALA A 1 120 ? -6.664 19.667 -14.942 1.00 54.88 120 ALA A O 1
ATOM 931 N N . ALA A 1 121 ? -6.855 17.455 -14.656 1.00 55.97 121 ALA A N 1
ATOM 932 C CA . ALA A 1 121 ? -8.195 17.349 -15.240 1.00 55.97 121 ALA A CA 1
ATOM 933 C C . ALA A 1 121 ? -9.235 18.098 -14.388 1.00 55.97 121 ALA A C 1
ATOM 935 O O . ALA A 1 121 ? -10.004 18.898 -14.914 1.00 55.97 121 ALA A O 1
ATOM 936 N N . ASP A 1 122 ? -9.169 17.970 -13.059 1.00 62.16 122 ASP A N 1
ATOM 937 C CA . ASP A 1 122 ? -10.056 18.712 -12.147 1.00 62.16 122 ASP A CA 1
ATOM 938 C C . ASP A 1 122 ? -9.857 20.235 -12.256 1.00 62.16 122 ASP A C 1
ATOM 940 O O . ASP A 1 122 ? -10.812 21.017 -12.196 1.00 62.16 122 ASP A O 1
ATOM 944 N N . PHE A 1 123 ? -8.611 20.672 -12.466 1.00 62.50 123 PHE A N 1
ATOM 945 C CA . PHE A 1 123 ? -8.273 22.079 -12.661 1.00 62.50 123 PHE A CA 1
ATOM 946 C C . PHE A 1 123 ? -8.852 22.639 -13.970 1.00 62.50 123 PHE A C 1
ATOM 948 O O . PHE A 1 123 ? -9.449 23.722 -13.969 1.00 62.50 123 PHE A O 1
ATOM 955 N N . PHE A 1 124 ? -8.721 21.911 -15.085 1.00 64.44 124 PHE A N 1
ATOM 956 C CA . PHE A 1 124 ? -9.235 22.368 -16.378 1.00 64.44 124 PHE A CA 1
ATOM 957 C C . PHE A 1 124 ? -10.756 22.243 -16.490 1.00 64.44 124 PHE A C 1
ATOM 959 O O . PHE A 1 124 ? -11.379 23.132 -17.073 1.00 64.44 124 PHE A O 1
ATOM 966 N N . ALA A 1 125 ? -11.373 21.237 -15.867 1.00 67.31 125 ALA A N 1
ATOM 967 C CA . ALA A 1 125 ? -12.826 21.122 -15.770 1.00 67.31 125 ALA A CA 1
ATOM 968 C C . ALA A 1 125 ? -13.438 22.318 -15.013 1.00 67.31 125 ALA A C 1
ATOM 970 O O . ALA A 1 125 ? -14.401 22.940 -15.476 1.00 67.31 125 ALA A O 1
ATOM 971 N N . ALA A 1 126 ? -12.829 22.728 -13.893 1.00 66.31 126 ALA A N 1
ATOM 972 C CA . ALA A 1 126 ? -13.257 23.908 -13.140 1.00 66.31 126 ALA A CA 1
ATOM 973 C C . ALA A 1 126 ? -13.046 25.223 -13.920 1.00 66.31 126 ALA A C 1
ATOM 975 O O . ALA A 1 126 ? -13.894 26.122 -13.884 1.00 66.31 126 ALA A O 1
ATOM 976 N N . ALA A 1 127 ? -11.936 25.348 -14.654 1.00 64.94 127 ALA A N 1
ATOM 977 C CA . ALA A 1 127 ? -11.656 26.509 -15.500 1.00 64.94 127 ALA A CA 1
ATOM 978 C C . ALA A 1 127 ? -12.599 26.591 -16.717 1.00 64.94 127 ALA A C 1
ATOM 980 O O . ALA A 1 127 ? -13.050 27.683 -17.074 1.00 64.94 127 ALA A O 1
ATOM 981 N N . SER A 1 128 ? -12.950 25.447 -17.311 1.00 72.88 128 SER A N 1
ATOM 982 C CA . SER A 1 128 ? -13.910 25.324 -18.412 1.00 72.88 128 SER A CA 1
ATOM 983 C C . SER A 1 128 ? -15.292 25.818 -17.988 1.00 72.88 128 SER A C 1
ATOM 985 O O . SER A 1 128 ? -15.851 26.707 -18.629 1.00 72.88 128 SER A O 1
ATOM 987 N N . ALA A 1 129 ? -15.792 25.366 -16.832 1.00 73.56 129 ALA A N 1
ATOM 988 C CA . ALA A 1 129 ? -17.088 25.791 -16.299 1.00 73.56 129 ALA A CA 1
ATOM 989 C C . ALA A 1 129 ? -17.170 27.307 -16.036 1.00 73.56 129 ALA A C 1
ATOM 991 O O . ALA A 1 129 ? -18.230 27.916 -16.176 1.00 73.56 129 ALA A O 1
ATOM 992 N N . LYS A 1 130 ? -16.043 27.936 -15.678 1.00 71.56 130 LYS A N 1
ATOM 993 C CA . LYS A 1 130 ? -15.968 29.374 -15.387 1.00 71.56 130 LYS A CA 1
ATOM 994 C C . LYS A 1 130 ? -15.820 30.244 -16.640 1.00 71.56 130 LYS A C 1
ATOM 996 O O . LYS A 1 130 ? -16.197 31.413 -16.610 1.00 71.56 130 LYS A O 1
ATOM 1001 N N . THR A 1 131 ? -15.248 29.704 -17.714 1.00 75.81 131 THR A N 1
ATOM 1002 C CA . THR A 1 131 ? -14.886 30.468 -18.923 1.00 75.81 131 THR A CA 1
ATOM 1003 C C . THR A 1 131 ? -15.715 30.107 -20.154 1.00 75.81 131 THR A C 1
ATOM 1005 O O . THR A 1 131 ? -15.678 30.839 -21.138 1.00 75.81 131 THR A O 1
ATOM 1008 N N . GLY A 1 132 ? -16.453 28.993 -20.119 1.00 78.50 132 GLY A N 1
ATOM 1009 C CA . GLY A 1 132 ? -17.195 28.453 -21.259 1.00 78.50 132 GLY A CA 1
ATOM 1010 C C . GLY A 1 132 ? -16.312 27.849 -22.357 1.00 78.50 132 GLY A C 1
ATOM 1011 O O . GLY A 1 132 ? -16.831 27.456 -23.399 1.00 78.50 132 GLY A O 1
ATOM 1012 N N . ARG A 1 133 ? -14.988 27.780 -22.156 1.00 72.75 133 ARG A N 1
ATOM 1013 C CA . ARG A 1 133 ? -14.034 27.205 -23.118 1.00 72.75 133 ARG A CA 1
ATOM 1014 C C . ARG A 1 133 ? -13.893 25.695 -22.899 1.00 72.75 133 ARG A C 1
ATOM 1016 O O . ARG A 1 133 ? -13.939 25.264 -21.748 1.00 72.75 133 ARG A O 1
ATOM 1023 N N . PRO A 1 134 ? -13.700 24.880 -23.947 1.00 80.31 134 PRO A N 1
ATOM 1024 C CA . PRO A 1 134 ? -13.543 23.435 -23.803 1.00 80.31 134 PRO A CA 1
ATOM 1025 C C . PRO A 1 134 ? -12.223 23.069 -23.103 1.00 80.31 134 PRO A C 1
ATOM 1027 O O . PRO A 1 134 ? -11.172 23.642 -23.385 1.00 80.31 134 PRO A O 1
ATOM 1030 N N . GLU A 1 135 ? -12.274 22.076 -22.213 1.00 70.81 135 GLU A N 1
ATOM 1031 C CA . GLU A 1 135 ? -11.151 21.612 -21.378 1.00 70.81 135 GLU A CA 1
ATOM 1032 C C . GLU A 1 135 ? -9.874 21.304 -22.183 1.00 70.81 135 GLU A C 1
ATOM 1034 O O . GLU A 1 135 ? -8.774 21.710 -21.805 1.00 70.81 135 GLU A O 1
ATOM 1039 N N . ALA A 1 136 ? -10.029 20.660 -23.345 1.00 72.00 136 ALA A N 1
ATOM 1040 C CA . ALA A 1 136 ? -8.925 20.285 -24.230 1.00 72.00 136 ALA A CA 1
ATOM 1041 C C . ALA A 1 136 ? -8.135 21.493 -24.770 1.00 72.00 136 ALA A C 1
ATOM 1043 O O . ALA A 1 136 ? -6.932 21.393 -25.010 1.00 72.00 136 ALA A O 1
ATOM 1044 N N . GLU A 1 137 ? -8.792 22.642 -24.945 1.00 75.62 137 GLU A N 1
ATOM 1045 C CA . GLU A 1 137 ? -8.150 23.870 -25.416 1.00 75.62 137 GLU A CA 1
ATOM 1046 C C . GLU A 1 137 ? -7.295 24.501 -24.310 1.00 75.62 137 GLU A C 1
ATOM 1048 O O . GLU A 1 137 ? -6.159 24.904 -24.557 1.00 75.62 137 GLU A O 1
ATOM 1053 N N . LEU A 1 138 ? -7.799 24.497 -23.072 1.00 72.50 138 LEU A N 1
ATOM 1054 C CA . LEU A 1 138 ? -7.082 24.998 -21.896 1.00 72.50 138 LEU A CA 1
ATOM 1055 C C . LEU A 1 138 ? -5.871 24.116 -21.551 1.00 72.50 138 LEU A C 1
ATOM 1057 O O . LEU A 1 138 ? -4.795 24.633 -21.245 1.00 72.50 138 LEU A O 1
ATOM 1061 N N . ALA A 1 139 ? -6.020 22.794 -21.665 1.00 73.25 139 ALA A N 1
ATOM 1062 C CA . ALA A 1 139 ? -4.929 21.845 -21.458 1.00 73.25 139 ALA A CA 1
ATOM 1063 C C . ALA A 1 139 ? -3.811 22.007 -22.508 1.00 73.25 139 ALA A C 1
ATOM 1065 O O . ALA A 1 139 ? -2.627 21.982 -22.166 1.00 73.25 139 ALA A O 1
ATOM 1066 N N . ALA A 1 140 ? -4.168 22.238 -23.777 1.00 74.12 140 ALA A N 1
ATOM 1067 C CA . ALA A 1 140 ? -3.201 22.495 -24.845 1.00 74.12 140 ALA A CA 1
ATOM 1068 C C . ALA A 1 140 ? -2.461 23.835 -24.669 1.00 74.12 140 ALA A C 1
ATOM 1070 O O . ALA A 1 140 ? -1.284 23.941 -25.015 1.00 74.12 140 ALA A O 1
ATOM 1071 N N . GLU A 1 141 ? -3.127 24.855 -24.124 1.00 70.00 141 GLU A N 1
ATOM 1072 C CA . GLU A 1 141 ? -2.534 26.164 -23.830 1.00 70.00 141 GLU A CA 1
ATOM 1073 C C . GLU A 1 141 ? -1.541 26.079 -22.656 1.00 70.00 141 GLU A C 1
ATOM 1075 O O . GLU A 1 141 ? -0.424 26.590 -22.747 1.00 70.00 141 GLU A O 1
ATOM 1080 N N . PHE A 1 142 ? -1.888 25.335 -21.600 1.00 68.06 142 PHE A N 1
ATOM 1081 C CA . PHE A 1 142 ? -0.993 25.055 -20.474 1.00 68.06 142 PHE A CA 1
ATOM 1082 C C . PHE A 1 142 ? 0.247 24.249 -20.896 1.00 68.06 142 PHE A C 1
ATOM 1084 O O . PHE A 1 142 ? 1.369 24.585 -20.515 1.00 68.06 142 PHE A O 1
ATOM 1091 N N . ALA A 1 143 ? 0.071 23.237 -21.753 1.00 66.94 143 ALA A N 1
ATOM 1092 C CA . ALA A 1 143 ? 1.181 22.466 -22.312 1.00 66.94 143 ALA A CA 1
ATOM 1093 C C . ALA A 1 143 ? 2.113 23.327 -23.189 1.00 66.94 143 ALA A C 1
ATOM 1095 O O . ALA A 1 143 ? 3.329 23.150 -23.152 1.00 66.94 143 ALA A O 1
ATOM 1096 N N . LYS A 1 144 ? 1.569 24.305 -23.930 1.00 64.38 144 LYS A N 1
ATOM 1097 C CA . LYS A 1 144 ? 2.359 25.272 -24.714 1.00 64.38 144 LYS A CA 1
ATOM 1098 C C . LYS A 1 144 ? 3.097 26.288 -23.836 1.00 64.38 144 LYS A C 1
ATOM 1100 O O . LYS A 1 144 ? 4.225 26.648 -24.160 1.00 64.38 144 LYS A O 1
ATOM 1105 N N . GLY A 1 145 ? 2.509 26.708 -22.714 1.00 53.47 145 GLY A N 1
ATOM 1106 C CA . GLY A 1 145 ? 3.149 27.605 -21.744 1.00 53.47 145 GLY A CA 1
ATOM 1107 C C . GLY A 1 145 ? 4.331 26.971 -20.999 1.00 53.47 145 GLY A C 1
ATOM 1108 O O . GLY A 1 145 ? 5.275 27.673 -20.650 1.00 53.47 145 GLY A O 1
ATOM 1109 N N . SER A 1 146 ? 4.326 25.646 -20.815 1.00 47.00 146 SER A N 1
ATOM 1110 C CA . SER A 1 146 ? 5.422 24.918 -20.153 1.00 47.00 146 SER A CA 1
ATOM 1111 C C . SER A 1 146 ? 6.669 24.727 -21.029 1.00 47.00 146 SER A C 1
ATOM 1113 O O . SER A 1 146 ? 7.735 24.442 -20.491 1.00 47.00 146 SER A O 1
ATOM 1115 N N . VAL A 1 147 ? 6.559 24.877 -22.355 1.00 46.75 147 VAL A N 1
ATOM 1116 C CA . VAL A 1 147 ? 7.684 24.710 -23.301 1.00 46.75 147 VAL A CA 1
ATOM 1117 C C . VAL A 1 147 ? 8.397 26.038 -23.593 1.00 46.75 147 VAL A C 1
ATOM 1119 O O . VAL A 1 147 ? 9.546 26.039 -24.012 1.00 46.75 147 VAL A O 1
ATOM 1122 N N . ALA A 1 148 ? 7.782 27.186 -23.294 1.00 45.69 148 ALA A N 1
ATOM 1123 C CA . ALA A 1 148 ? 8.374 28.503 -23.552 1.00 45.69 148 ALA A CA 1
ATOM 1124 C C . ALA A 1 148 ? 9.379 28.985 -22.475 1.00 45.69 148 ALA A C 1
ATOM 1126 O O . ALA A 1 148 ? 9.840 30.120 -22.542 1.00 45.69 148 ALA A O 1
ATOM 1127 N N . GLY A 1 149 ? 9.703 28.156 -21.473 1.00 43.88 149 GLY A N 1
ATOM 1128 C CA . GLY A 1 149 ? 10.569 28.522 -20.340 1.00 43.88 149 GLY A CA 1
ATOM 1129 C C . GLY A 1 149 ? 11.969 27.894 -20.325 1.00 43.88 149 GLY A C 1
ATOM 1130 O O . GLY A 1 149 ? 12.691 28.085 -19.350 1.00 43.88 149 GLY A O 1
ATOM 1131 N N . GLN A 1 150 ? 12.362 27.133 -21.350 1.00 42.72 150 GLN A N 1
ATOM 1132 C CA . GLN A 1 150 ? 13.686 26.497 -21.433 1.00 42.72 150 GLN A CA 1
ATOM 1133 C C . GLN A 1 150 ? 14.407 26.875 -22.731 1.00 42.72 150 GLN A C 1
ATOM 1135 O O . GLN A 1 150 ? 14.723 26.004 -23.524 1.00 42.72 150 GLN A O 1
ATOM 1140 N N . ASP A 1 151 ? 14.658 28.164 -22.956 1.00 43.53 151 ASP A N 1
ATOM 1141 C CA . ASP A 1 151 ? 15.537 28.606 -24.050 1.00 43.53 151 ASP A CA 1
ATOM 1142 C C . ASP A 1 151 ? 16.225 29.950 -23.744 1.00 43.53 151 ASP A C 1
ATOM 1144 O O . ASP A 1 151 ? 16.366 30.795 -24.612 1.00 43.53 151 ASP A O 1
ATOM 1148 N N . GLU A 1 152 ? 16.700 30.168 -22.513 1.00 47.19 152 GLU A N 1
ATOM 1149 C CA . GLU A 1 152 ? 17.652 31.258 -22.231 1.00 47.19 152 GLU A CA 1
ATOM 1150 C C . GLU A 1 152 ? 18.689 30.836 -21.177 1.00 47.19 152 GLU A C 1
ATOM 1152 O O . GLU A 1 152 ? 18.672 31.321 -20.055 1.00 47.19 152 GLU A O 1
ATOM 1157 N N . ASP A 1 153 ? 19.598 29.916 -21.525 1.00 49.25 153 ASP A N 1
ATOM 1158 C CA . ASP A 1 153 ? 20.970 29.965 -20.983 1.00 49.25 153 ASP A CA 1
ATOM 1159 C C . ASP A 1 153 ? 21.969 29.216 -21.883 1.00 49.25 153 ASP A C 1
ATOM 1161 O O . ASP A 1 153 ? 22.535 28.174 -21.549 1.00 49.25 153 ASP A O 1
ATOM 1165 N N . LYS A 1 154 ? 22.157 29.729 -23.100 1.00 52.47 154 LYS A N 1
ATOM 1166 C CA . LYS A 1 154 ? 23.358 29.464 -23.899 1.00 52.47 154 LYS A CA 1
ATOM 1167 C C . LYS A 1 154 ? 23.745 30.730 -24.634 1.00 52.47 154 LYS A C 1
ATOM 1169 O O . LYS A 1 154 ? 23.321 30.949 -25.762 1.00 52.47 154 LYS A O 1
ATOM 1174 N N . THR A 1 155 ? 24.568 31.549 -23.995 1.00 48.53 155 THR A N 1
ATOM 1175 C CA . THR A 1 155 ? 25.787 32.140 -24.572 1.00 48.53 155 THR A CA 1
ATOM 1176 C C . THR A 1 155 ? 26.286 33.244 -23.652 1.00 48.53 155 THR A C 1
ATOM 1178 O O . THR A 1 155 ? 25.541 34.158 -23.328 1.00 48.53 155 THR A O 1
ATOM 1181 N N . HIS A 1 156 ? 27.552 33.147 -23.264 1.00 45.44 156 HIS A N 1
ATOM 1182 C CA . HIS A 1 156 ? 28.649 34.121 -23.389 1.00 45.44 156 HIS A CA 1
ATOM 1183 C C . HIS A 1 156 ? 29.747 33.539 -22.472 1.00 45.44 156 HIS A C 1
ATOM 1185 O O . HIS A 1 156 ? 29.487 33.225 -21.316 1.00 45.44 156 HIS A O 1
ATOM 1191 N N . GLY A 1 157 ? 30.909 33.138 -22.982 1.00 41.91 157 GLY A N 1
ATOM 1192 C CA . GLY A 1 157 ? 31.807 33.969 -23.776 1.00 41.91 157 GLY A CA 1
ATOM 1193 C C . GLY A 1 157 ? 32.892 34.453 -22.833 1.00 41.91 157 GLY A C 1
ATOM 1194 O O . GLY A 1 157 ? 32.574 35.364 -22.044 1.00 41.91 157 GLY A O 1
#

pLDDT: mean 76.37, std 17.12, range [41.09, 96.56]

Foldseek 3Di:
DPPVVVVVVVVVVVVVVVQVVCVVPDPDRVVVVVVVVVVVVVVVVLLVLQLVLLCLPQPDPPNPDDLVNSCVVSVHDSVCSVVSYDPVSNVVNCVVVVHDRPDDDDPDPDPDDDPVDDVLQVVLVVVCVVPVDDSVVVVVVVVVVVVVPPDPDDDDD

Organism: NCBI:txid128104

Sequence (157 aa):
FSVELDIAIDAQERLRGEIEAAWEGGDVDPLIGELANAAAQIRAAEKRRRLLLAYAREFVEPRPYTLDTLAKAASMSVSGVRTAYDDEEIYVVAKRIGAKLRRREEPAASDGPDFLSNPAADFFAAASAKTGRPEAELAAEFAKGSVAGQDEDKTHG